Protein AF-A0A813CIK5-F1 (afdb_monomer)

InterPro domains:
  IPR003953 FAD-dependent oxidoreductase 2, FAD-binding domain [PF00890] (4-55)
  IPR036188 FAD/NAD(P)-binding domain superfamily [G3DSA:3.50.50.60] (14-69)
  IPR036188 FAD/NAD(P)-binding domain superfamily [SSF51905] (9-78)
  IPR050315 FAD-dependent oxidoreductase 2 [PTHR43400] (1-73)

Mean predicted aligned error: 8.06 Å

Sequence (102 aa):
VAIITPVIHYCMGGLEIDTDSACVDASGKAIPGLYAAGEVAGGVHGNNRLGGNSLLDCVVFGRVAGKAAAKYMLGDKTKSMDLKELSGGGLAADKEAPASKL

Nearest PDB structures (foldseek):
  1qo8-assembly1_D  TM=1.002E+00  e=1.065E-05  Shewanella frigidimarina
  1ksu-assembly1_A  TM=9.945E-01  e=1.390E-05  Shewanella frigidimarina
  1p2e-assembly1_A  TM=9.943E-01  e=1.697E-05  Shewanella frigidimarina
  1jrz-assembly2_B  TM=9.946E-01  e=2.889E-05  Shewanella frigidimarina
  1kss-assembly1_A  TM=9.894E-01  e=4.307E-05  Shewanella frigidimarina

Organism: NCBI:txid1628268

Solvent-accessible surface area (backbone atoms only — not comparable to full-atom values): 6478 Å² total; per-residue (Å²): 137,87,89,84,78,93,71,96,83,80,62,44,60,53,48,51,53,53,97,56,17,30,29,41,46,101,85,71,45,69,42,90,93,41,64,47,46,26,67,63,31,22,63,90,38,52,96,62,74,61,87,78,44,66,65,51,40,33,55,53,36,37,52,40,18,50,51,45,54,43,38,71,75,49,45,90,72,54,78,87,77,55,70,53,68,74,52,74,60,75,79,66,81,88,68,77,73,79,75,85,86,124

Structure (mmCIF, N/CA/C/O backbone):
data_AF-A0A813CIK5-F1
#
_entry.id   AF-A0A813CIK5-F1
#
loop_
_atom_site.group_PDB
_atom_site.id
_atom_site.type_symbol
_atom_site.label_atom_id
_atom_site.label_alt_id
_atom_site.label_comp_id
_atom_site.label_asym_id
_atom_site.label_entity_id
_atom_site.label_seq_id
_atom_site.pdbx_PDB_ins_code
_atom_site.Cartn_x
_atom_site.Cartn_y
_atom_site.Cartn_z
_atom_site.occupancy
_atom_site.B_iso_or_equiv
_atom_site.auth_seq_id
_atom_site.auth_comp_id
_atom_site.auth_asym_id
_atom_site.auth_atom_id
_atom_site.pdbx_PDB_model_num
ATOM 1 N N . VAL A 1 1 ? 20.642 -19.069 -28.691 1.00 81.50 1 VAL A N 1
ATOM 2 C CA . VAL A 1 1 ? 20.531 -17.592 -28.605 1.00 81.50 1 VAL A CA 1
ATOM 3 C C . VAL A 1 1 ? 19.206 -17.273 -27.938 1.00 81.50 1 VAL A C 1
ATOM 5 O O . VAL A 1 1 ? 18.216 -17.867 -28.341 1.00 81.50 1 VAL A O 1
ATOM 8 N N . ALA A 1 2 ? 19.185 -16.425 -26.908 1.00 88.75 2 ALA A N 1
ATOM 9 C CA . ALA A 1 2 ? 17.940 -15.954 -26.296 1.00 88.75 2 ALA A CA 1
ATOM 10 C C . ALA A 1 2 ? 17.526 -14.618 -26.935 1.00 88.75 2 ALA A C 1
ATOM 12 O O . ALA A 1 2 ? 18.381 -13.764 -27.159 1.00 88.75 2 ALA A O 1
ATOM 13 N N . ILE A 1 3 ? 16.235 -14.453 -27.232 1.00 94.06 3 ILE A N 1
ATOM 14 C CA . ILE A 1 3 ? 15.649 -13.190 -27.705 1.00 94.06 3 ILE A CA 1
ATOM 15 C C . ILE A 1 3 ? 15.004 -12.506 -26.498 1.00 94.06 3 ILE A C 1
ATOM 17 O O . ILE A 1 3 ? 14.228 -13.135 -25.783 1.00 94.06 3 ILE A O 1
ATOM 21 N N . ILE A 1 4 ? 15.337 -11.237 -26.262 1.00 95.69 4 ILE A N 1
ATOM 22 C CA . ILE A 1 4 ? 14.851 -10.441 -25.126 1.00 95.69 4 ILE A CA 1
ATOM 23 C C . ILE A 1 4 ? 14.100 -9.229 -25.680 1.00 95.69 4 ILE A C 1
ATOM 25 O O . ILE A 1 4 ? 14.540 -8.614 -26.650 1.00 95.69 4 ILE A O 1
ATOM 29 N N . THR A 1 5 ? 12.956 -8.885 -25.091 1.00 96.62 5 THR A N 1
ATOM 30 C CA . THR A 1 5 ? 12.131 -7.743 -25.513 1.00 96.62 5 THR A CA 1
ATOM 31 C C . THR A 1 5 ? 11.527 -7.049 -24.289 1.00 96.62 5 THR A C 1
ATOM 33 O O . THR A 1 5 ? 11.119 -7.744 -23.356 1.00 96.62 5 THR A O 1
ATOM 36 N N . PRO A 1 6 ? 11.478 -5.703 -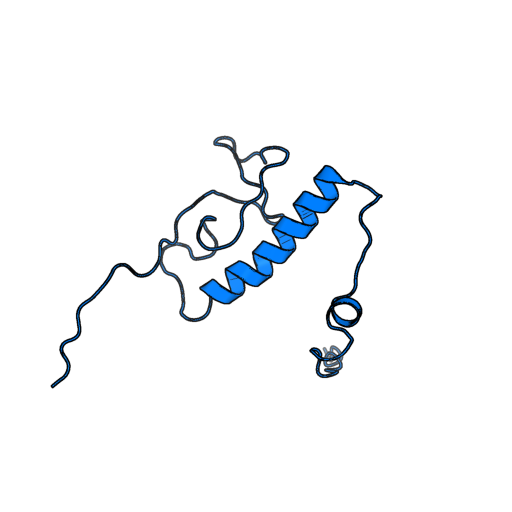24.259 1.00 97.00 6 PRO A N 1
ATOM 37 C CA . PRO A 1 6 ? 10.825 -4.962 -23.185 1.00 97.00 6 PRO A CA 1
ATOM 38 C C . PRO A 1 6 ? 9.334 -5.288 -23.080 1.00 97.00 6 PRO A C 1
ATOM 40 O O . PRO A 1 6 ? 8.648 -5.439 -24.089 1.00 97.00 6 PRO A O 1
ATOM 43 N N . VAL A 1 7 ? 8.823 -5.334 -21.852 1.00 96.81 7 VAL A N 1
ATOM 44 C CA . VAL A 1 7 ? 7.397 -5.513 -21.558 1.00 96.81 7 VAL A CA 1
ATOM 45 C C . VAL A 1 7 ? 6.957 -4.495 -20.514 1.00 96.81 7 VAL A C 1
ATOM 47 O O . VAL A 1 7 ? 7.772 -4.025 -19.716 1.00 96.81 7 VAL A O 1
ATOM 50 N N . ILE A 1 8 ? 5.666 -4.164 -20.507 1.00 96.56 8 ILE A N 1
ATOM 51 C CA . ILE A 1 8 ? 5.068 -3.403 -19.405 1.00 96.56 8 ILE A CA 1
ATOM 52 C C . ILE A 1 8 ? 5.253 -4.226 -18.129 1.00 96.56 8 ILE A C 1
ATOM 54 O O . ILE A 1 8 ? 4.943 -5.417 -18.111 1.00 96.56 8 ILE A O 1
ATOM 58 N N . HIS A 1 9 ? 5.803 -3.600 -17.089 1.00 95.44 9 HIS A N 1
ATOM 59 C CA . HIS A 1 9 ? 6.231 -4.311 -15.886 1.00 95.44 9 HIS A CA 1
ATOM 60 C C . HIS A 1 9 ? 5.554 -3.823 -14.605 1.00 95.44 9 HIS A C 1
ATOM 62 O O . HIS A 1 9 ? 5.265 -4.647 -13.744 1.00 95.44 9 HIS A O 1
ATOM 68 N N . TYR A 1 10 ? 5.352 -2.511 -14.459 1.00 95.25 10 TYR A N 1
ATOM 69 C CA . TYR A 1 10 ? 4.808 -1.917 -13.240 1.00 95.25 10 TYR A CA 1
ATOM 70 C C . TYR A 1 10 ? 4.151 -0.568 -13.535 1.00 95.25 10 TYR A C 1
ATOM 72 O O . TYR A 1 10 ? 4.682 0.211 -14.334 1.00 95.25 10 TYR A O 1
ATOM 80 N N . CYS A 1 11 ? 3.044 -0.279 -12.858 1.00 96.00 11 CYS A N 1
ATOM 81 C CA . CYS A 1 11 ? 2.357 1.007 -12.889 1.00 96.00 11 CYS A CA 1
ATOM 82 C C . CYS A 1 11 ? 2.627 1.761 -11.581 1.00 96.00 11 CYS A C 1
ATOM 84 O O . CYS A 1 11 ? 2.081 1.431 -10.541 1.00 96.00 11 CYS A O 1
ATOM 86 N N . MET A 1 12 ? 3.495 2.776 -11.615 1.00 96.12 12 MET A N 1
ATOM 87 C CA . MET A 1 12 ? 3.881 3.517 -10.400 1.00 96.12 12 MET A CA 1
ATOM 88 C C . MET A 1 12 ? 2.804 4.496 -9.902 1.00 96.12 12 MET A C 1
ATOM 90 O O . MET A 1 12 ? 2.850 4.932 -8.752 1.00 96.12 12 MET A O 1
ATOM 94 N N . GLY A 1 13 ? 1.886 4.899 -10.782 1.00 96.12 13 GLY A N 1
ATOM 95 C CA . GLY A 1 13 ? 0.733 5.720 -10.417 1.00 96.12 13 GLY A CA 1
ATOM 96 C C . GLY A 1 13 ? -0.378 4.883 -9.782 1.00 96.12 13 GLY A C 1
ATOM 97 O O . GLY A 1 13 ? -0.347 3.662 -9.837 1.00 96.12 13 GLY A O 1
ATOM 98 N N . GLY A 1 14 ? -1.385 5.548 -9.225 1.00 96.50 14 GLY A N 1
ATOM 99 C CA . GLY A 1 14 ? -2.496 4.878 -8.559 1.00 96.50 14 GLY A CA 1
ATOM 100 C C . GLY A 1 14 ? -3.335 5.858 -7.752 1.00 96.50 14 GLY A C 1
ATOM 101 O O . GLY A 1 14 ? -3.267 7.069 -7.972 1.00 96.50 14 GLY A O 1
ATOM 102 N N . LEU A 1 15 ? -4.110 5.328 -6.811 1.00 97.69 15 LEU A N 1
ATOM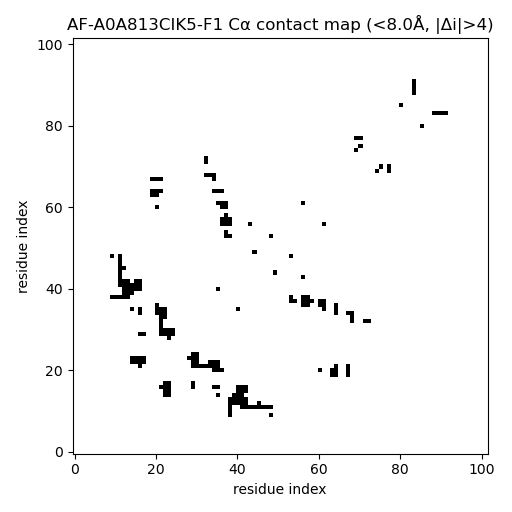 103 C CA . LEU A 1 15 ? -4.847 6.123 -5.833 1.00 97.69 15 LEU A CA 1
ATOM 104 C C . LEU A 1 15 ? -3.863 6.873 -4.933 1.00 97.69 15 LEU A C 1
ATOM 106 O O . LEU A 1 15 ? -2.921 6.275 -4.414 1.00 97.69 15 LEU A O 1
ATOM 110 N N . GLU A 1 16 ? -4.083 8.167 -4.736 1.00 97.12 16 GLU A N 1
ATOM 111 C CA . GLU A 1 16 ? -3.319 8.930 -3.755 1.00 97.12 16 GLU A CA 1
ATOM 112 C C . GLU A 1 16 ? -3.747 8.503 -2.345 1.00 97.12 16 GLU A C 1
ATOM 114 O O . GLU A 1 16 ? -4.942 8.393 -2.048 1.00 97.12 16 GLU A O 1
ATOM 119 N N . ILE A 1 17 ? -2.761 8.216 -1.496 1.00 97.62 17 ILE A N 1
ATOM 120 C CA . ILE A 1 17 ? -2.966 7.761 -0.123 1.00 97.62 17 ILE A CA 1
ATOM 121 C C . ILE A 1 17 ? -2.150 8.599 0.859 1.00 97.62 17 ILE A C 1
ATOM 123 O O . ILE A 1 17 ? -1.064 9.078 0.531 1.00 97.62 17 ILE A O 1
ATOM 127 N N . ASP A 1 18 ? -2.658 8.742 2.080 1.00 96.25 18 ASP A N 1
ATOM 128 C CA . ASP A 1 18 ? -1.905 9.317 3.194 1.00 96.25 18 ASP A CA 1
ATOM 129 C C . ASP A 1 18 ? -1.025 8.269 3.912 1.00 96.25 18 ASP A C 1
ATOM 131 O O . ASP A 1 18 ? -0.930 7.101 3.522 1.00 96.25 18 ASP A O 1
ATOM 135 N N . THR A 1 19 ? -0.363 8.677 4.997 1.00 94.44 19 THR A N 1
ATOM 136 C CA . THR A 1 19 ? 0.518 7.799 5.784 1.00 94.44 19 THR A CA 1
ATOM 137 C C . THR A 1 19 ? -0.213 6.674 6.518 1.00 94.44 19 THR A C 1
ATOM 139 O O . THR A 1 19 ? 0.425 5.694 6.893 1.00 94.44 19 THR A O 1
ATOM 142 N N . ASP A 1 20 ? -1.529 6.792 6.710 1.00 96.06 20 ASP A N 1
ATOM 143 C CA . ASP A 1 20 ? -2.389 5.744 7.270 1.00 96.06 20 ASP A CA 1
ATOM 144 C C . ASP A 1 20 ? -3.024 4.875 6.163 1.00 96.06 20 ASP A C 1
ATOM 146 O O . ASP A 1 20 ? -3.856 4.008 6.441 1.00 96.06 20 ASP A O 1
ATOM 150 N N . SER A 1 21 ? -2.584 5.053 4.910 1.00 97.56 21 SER A N 1
ATOM 151 C CA . SER A 1 21 ? -3.090 4.369 3.713 1.00 97.56 21 SER A CA 1
ATOM 152 C C . SER A 1 21 ? -4.560 4.664 3.393 1.00 97.56 21 SER A C 1
ATOM 154 O O . SER A 1 21 ? -5.213 3.878 2.697 1.00 97.56 21 SER A O 1
ATOM 156 N N . ALA A 1 22 ? -5.107 5.773 3.901 1.00 98.00 22 ALA A N 1
ATOM 157 C CA . ALA A 1 22 ? -6.443 6.222 3.534 1.00 98.00 22 ALA A CA 1
ATOM 158 C C . ALA A 1 22 ? -6.397 6.889 2.157 1.00 98.00 22 ALA A C 1
ATOM 160 O O . ALA A 1 22 ? -5.516 7.705 1.887 1.00 98.00 22 ALA A O 1
ATOM 161 N N . CYS A 1 23 ? -7.345 6.549 1.284 1.00 98.19 23 CYS A N 1
ATOM 162 C CA . CYS A 1 23 ? -7.448 7.186 -0.028 1.00 98.19 23 CYS A CA 1
ATOM 163 C C . CYS A 1 23 ? -7.888 8.638 0.134 1.00 98.19 23 CYS A C 1
ATOM 165 O O . CYS A 1 23 ? -8.844 8.908 0.866 1.00 98.19 23 CYS A O 1
ATOM 167 N N . VAL A 1 24 ? -7.234 9.556 -0.572 1.00 97.69 24 VAL A N 1
ATOM 168 C CA . VAL A 1 24 ? -7.595 10.977 -0.542 1.00 97.69 24 VAL A CA 1
ATOM 169 C C . VAL A 1 24 ? -8.456 11.365 -1.742 1.00 97.69 24 VAL A C 1
ATOM 171 O O . VAL A 1 24 ? -8.339 10.806 -2.833 1.00 97.69 24 VAL A O 1
ATOM 174 N N . ASP A 1 25 ? -9.368 12.307 -1.525 1.00 96.75 25 ASP A N 1
ATOM 175 C CA . ASP A 1 25 ? -10.145 12.936 -2.588 1.00 96.75 25 ASP A CA 1
ATOM 176 C C . ASP A 1 25 ? -9.357 14.062 -3.285 1.00 96.75 25 ASP A C 1
ATOM 178 O O . ASP A 1 25 ? -8.232 14.395 -2.916 1.00 96.75 25 ASP A O 1
ATOM 182 N N . ALA A 1 26 ? -9.970 14.701 -4.285 1.00 95.69 26 ALA A N 1
ATOM 183 C CA . ALA A 1 26 ? -9.349 15.798 -5.033 1.00 95.69 26 ALA A CA 1
ATOM 184 C C . ALA A 1 26 ? -9.026 17.049 -4.185 1.00 95.69 26 ALA A C 1
ATOM 186 O O . ALA A 1 26 ? -8.317 17.935 -4.657 1.00 95.69 26 ALA A O 1
ATOM 187 N N . SER A 1 27 ? -9.552 17.147 -2.959 1.00 96.00 27 SER A N 1
ATOM 188 C CA . SER A 1 27 ? -9.215 18.203 -1.998 1.00 96.00 27 SER A CA 1
ATOM 189 C C . SER A 1 27 ? -8.073 17.812 -1.051 1.00 96.00 27 SER A C 1
ATOM 191 O O . SER A 1 27 ? -7.710 18.600 -0.178 1.00 96.00 27 SER A O 1
ATOM 193 N N . GLY A 1 28 ? -7.501 16.614 -1.218 1.00 94.56 28 GLY A N 1
ATOM 194 C CA . GLY A 1 28 ? -6.450 16.071 -0.360 1.00 94.56 28 GLY A CA 1
ATOM 195 C C . GLY A 1 28 ? -6.974 15.542 0.976 1.00 94.56 28 GLY A C 1
ATOM 196 O O . GLY A 1 28 ? -6.198 15.371 1.916 1.00 94.56 28 GLY A O 1
ATOM 197 N N . LYS A 1 29 ? -8.288 15.310 1.105 1.00 97.12 29 LYS A N 1
ATOM 198 C CA . LYS A 1 29 ? -8.901 14.825 2.344 1.00 97.12 29 LYS A C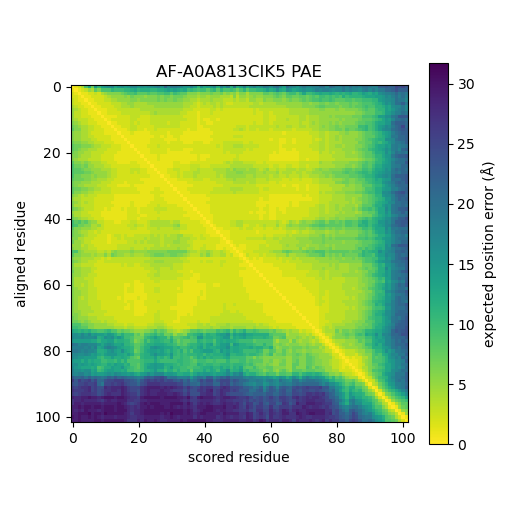A 1
ATOM 199 C C . LYS A 1 29 ? -9.168 13.327 2.264 1.00 97.12 29 LYS A C 1
ATOM 201 O O . LYS A 1 29 ? -9.689 12.836 1.268 1.00 97.12 29 LYS A O 1
ATOM 206 N N . ALA A 1 30 ? -8.873 12.611 3.348 1.00 97.75 30 ALA A N 1
ATOM 207 C CA . ALA A 1 30 ? -9.163 11.186 3.459 1.00 97.75 30 ALA A CA 1
ATOM 208 C C . ALA A 1 30 ? -10.664 10.885 3.285 1.00 97.75 30 ALA A C 1
ATOM 210 O O . ALA A 1 30 ? -11.523 11.477 3.952 1.00 97.75 30 ALA A O 1
ATOM 211 N N . ILE A 1 31 ? 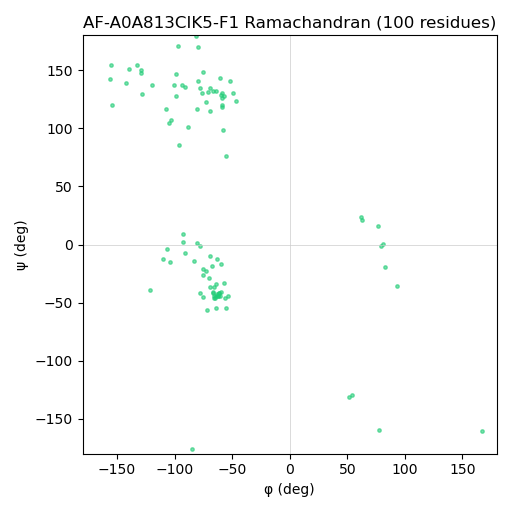-10.962 9.919 2.419 1.00 98.06 31 ILE A N 1
ATOM 212 C CA . ILE A 1 31 ? -12.298 9.382 2.172 1.00 98.06 31 ILE A CA 1
ATOM 213 C C . ILE A 1 31 ? -12.614 8.363 3.282 1.00 98.06 31 ILE A C 1
ATOM 215 O O . ILE A 1 31 ? -11.934 7.338 3.383 1.00 98.06 31 ILE A O 1
ATOM 219 N N . PRO A 1 32 ? -13.636 8.597 4.130 1.00 97.25 32 PRO A N 1
ATOM 220 C CA . PRO A 1 32 ? -13.918 7.720 5.263 1.00 97.25 32 PRO A CA 1
ATOM 221 C C . PRO A 1 32 ? -14.201 6.276 4.837 1.00 97.25 32 PRO A C 1
ATOM 223 O O . PRO A 1 32 ? -15.090 6.020 4.027 1.00 97.25 32 PRO A O 1
ATOM 226 N N . GLY A 1 33 ? -13.459 5.330 5.415 1.00 97.00 33 GLY A N 1
ATOM 227 C CA . GLY A 1 33 ? -13.639 3.899 5.168 1.00 97.00 33 GLY A CA 1
ATOM 228 C C . GLY A 1 33 ? -12.989 3.361 3.894 1.00 97.00 33 GLY A C 1
ATOM 229 O O . GLY A 1 33 ? -13.098 2.160 3.649 1.00 97.00 33 GLY A O 1
ATOM 230 N N . LEU A 1 34 ? -12.301 4.196 3.110 1.00 98.25 34 LEU A N 1
ATOM 231 C CA . LEU A 1 34 ? -11.608 3.771 1.897 1.00 98.25 34 LEU A CA 1
ATOM 232 C C . LEU A 1 34 ? -10.089 3.764 2.105 1.00 98.25 34 LEU A C 1
ATOM 234 O O . LEU A 1 34 ? -9.470 4.805 2.318 1.00 98.25 34 LEU A O 1
ATOM 238 N N . TYR A 1 35 ? -9.494 2.578 1.999 1.00 98.31 35 TYR A N 1
ATOM 239 C CA . TYR A 1 35 ? -8.062 2.342 2.178 1.00 98.31 35 TYR A CA 1
ATOM 240 C C . TYR A 1 35 ? -7.508 1.561 0.985 1.00 98.31 35 TYR A C 1
ATOM 242 O O . TYR A 1 35 ? -8.211 0.721 0.420 1.00 98.31 35 TYR A O 1
ATOM 250 N N . ALA A 1 36 ? -6.253 1.812 0.622 1.00 98.06 36 ALA A N 1
ATOM 251 C CA . ALA A 1 36 ? -5.580 1.143 -0.491 1.00 98.06 36 ALA A CA 1
ATOM 252 C C . ALA A 1 36 ? -4.124 0.818 -0.139 1.00 98.06 36 ALA A C 1
ATOM 254 O O . ALA A 1 36 ? -3.506 1.512 0.661 1.00 98.06 36 ALA A O 1
ATOM 255 N N . ALA A 1 37 ? -3.579 -0.245 -0.729 1.00 97.88 37 ALA A N 1
ATOM 256 C CA . ALA A 1 37 ? -2.195 -0.669 -0.523 1.00 97.88 37 ALA A CA 1
ATOM 257 C C . ALA A 1 37 ? -1.675 -1.479 -1.719 1.00 97.88 37 ALA A C 1
ATOM 259 O O . ALA A 1 37 ? -2.458 -2.141 -2.406 1.00 97.88 37 ALA A O 1
ATOM 260 N N . GLY A 1 38 ? -0.354 -1.479 -1.919 1.00 96.81 38 GLY A N 1
ATOM 261 C CA . GLY A 1 38 ? 0.307 -2.136 -3.049 1.00 96.81 38 GLY A CA 1
ATOM 262 C C . GLY A 1 38 ? 0.181 -1.335 -4.346 1.00 96.81 38 GLY A C 1
ATOM 263 O O . GLY A 1 38 ? -0.129 -0.152 -4.314 1.00 96.81 38 GLY A O 1
ATOM 264 N N . GLU A 1 39 ? 0.352 -1.993 -5.496 1.00 97.50 39 GLU A N 1
ATOM 265 C CA . GLU A 1 39 ? 0.447 -1.336 -6.817 1.00 97.50 39 GLU A CA 1
ATOM 266 C C . GLU A 1 39 ? -0.786 -0.500 -7.222 1.00 97.50 39 GLU A C 1
ATOM 268 O O . GLU A 1 39 ? -0.695 0.349 -8.101 1.00 97.50 39 GLU A O 1
ATOM 273 N N . VAL A 1 40 ? -1.944 -0.689 -6.577 1.00 97.69 40 VAL A N 1
ATOM 274 C CA . VAL A 1 40 ? -3.119 0.177 -6.794 1.00 97.69 40 VAL A CA 1
ATOM 275 C C . VAL A 1 40 ? -2.954 1.572 -6.170 1.00 97.69 40 VAL A C 1
ATOM 277 O O . VAL A 1 40 ? -3.631 2.513 -6.586 1.00 97.69 40 VAL A O 1
ATOM 280 N N . ALA A 1 41 ? -2.080 1.715 -5.172 1.00 96.75 41 ALA A N 1
ATOM 281 C CA . ALA A 1 41 ? -1.748 2.976 -4.526 1.00 96.75 41 ALA A CA 1
ATOM 282 C C . ALA A 1 41 ? -0.548 3.638 -5.222 1.00 96.75 41 ALA A C 1
ATOM 284 O O . ALA A 1 41 ? 0.450 2.996 -5.545 1.00 96.75 41 ALA A O 1
ATOM 285 N N . GLY A 1 42 ? -0.657 4.942 -5.463 1.00 94.12 42 GLY A N 1
ATOM 286 C CA . GLY A 1 42 ? 0.363 5.740 -6.134 1.00 94.12 42 GLY A CA 1
ATOM 287 C C . GLY A 1 42 ? 1.278 6.492 -5.167 1.00 94.12 42 GLY A C 1
ATOM 288 O O . GLY A 1 42 ? 1.037 6.579 -3.966 1.00 94.12 42 GLY A O 1
ATOM 289 N N . GLY A 1 43 ? 2.344 7.083 -5.710 1.00 91.88 43 GLY A N 1
ATOM 290 C CA . GLY A 1 43 ? 3.204 8.040 -4.998 1.00 91.88 43 GLY A CA 1
ATOM 291 C C . GLY A 1 43 ? 4.430 7.427 -4.316 1.00 91.88 43 GLY A C 1
ATOM 292 O O . GLY A 1 43 ? 5.508 8.013 -4.391 1.00 91.88 43 GLY A O 1
ATOM 293 N N . VAL A 1 44 ? 4.329 6.211 -3.764 1.00 92.88 44 VAL A N 1
ATOM 294 C CA . VAL A 1 44 ? 5.426 5.527 -3.033 1.00 92.88 44 VAL A CA 1
ATOM 295 C C . VAL A 1 44 ? 6.699 5.369 -3.877 1.00 92.88 44 VAL A C 1
ATOM 297 O O . VAL A 1 44 ? 7.818 5.395 -3.363 1.00 92.88 44 VAL A O 1
ATOM 300 N N . HIS A 1 45 ? 6.548 5.196 -5.189 1.00 95.38 45 HIS A N 1
ATOM 301 C CA . HIS A 1 45 ? 7.658 4.956 -6.113 1.00 95.38 45 HIS A CA 1
ATOM 302 C C . HIS A 1 45 ? 8.006 6.159 -7.004 1.00 95.38 45 HIS A C 1
ATOM 304 O O . HIS A 1 45 ? 8.966 6.084 -7.774 1.00 95.38 45 HIS A O 1
ATOM 310 N N . GLY A 1 46 ? 7.246 7.257 -6.928 1.00 93.56 46 GLY A N 1
ATOM 311 C CA . GLY A 1 46 ? 7.387 8.392 -7.842 1.00 93.56 46 GLY A CA 1
ATOM 312 C C . GLY A 1 46 ? 7.371 7.961 -9.315 1.00 93.56 46 GLY A C 1
ATOM 313 O O . GLY A 1 46 ? 6.527 7.174 -9.736 1.00 93.56 46 GLY A O 1
ATOM 314 N N . ASN A 1 47 ? 8.336 8.442 -10.101 1.00 95.25 47 ASN A N 1
ATOM 315 C CA . ASN A 1 47 ? 8.393 8.170 -11.542 1.00 95.25 47 ASN A CA 1
ATOM 316 C C . ASN A 1 47 ? 9.038 6.828 -11.910 1.00 95.25 47 ASN A C 1
ATOM 318 O O . ASN A 1 47 ? 8.956 6.423 -13.067 1.00 95.25 47 ASN A O 1
ATOM 322 N N . ASN A 1 48 ? 9.729 6.160 -10.984 1.00 95.00 48 ASN A N 1
ATOM 323 C CA . ASN A 1 48 ? 10.424 4.916 -11.288 1.00 95.00 48 ASN A CA 1
ATOM 324 C C . ASN A 1 48 ? 10.582 4.050 -10.044 1.00 95.00 48 ASN A C 1
ATOM 326 O O . ASN A 1 48 ? 11.264 4.413 -9.085 1.00 95.00 48 ASN A O 1
ATOM 330 N N . ARG A 1 49 ? 10.023 2.846 -10.106 1.00 96.06 49 ARG A N 1
ATOM 331 C CA . ARG A 1 49 ? 10.150 1.872 -9.033 1.00 96.06 49 ARG A CA 1
ATOM 332 C C . ARG A 1 49 ? 11.532 1.212 -9.030 1.00 96.06 49 ARG A C 1
ATOM 334 O O . ARG A 1 49 ? 11.966 0.649 -10.032 1.00 96.06 49 ARG A O 1
ATOM 341 N N . LEU A 1 50 ? 12.179 1.177 -7.864 1.00 93.94 50 LEU A N 1
ATOM 342 C CA . LEU A 1 50 ? 13.397 0.391 -7.642 1.00 93.94 50 LEU A CA 1
ATOM 343 C C . LEU A 1 50 ? 13.081 -1.095 -7.404 1.00 93.94 50 LEU A C 1
ATOM 345 O O . LEU A 1 50 ? 12.107 -1.446 -6.731 1.00 93.94 50 LEU A O 1
ATOM 349 N N . GLY A 1 51 ? 13.917 -1.974 -7.964 1.00 92.81 51 GLY A N 1
ATOM 350 C CA . GLY A 1 51 ? 13.811 -3.429 -7.816 1.00 92.81 51 GLY A CA 1
ATOM 351 C C . GLY A 1 51 ? 13.711 -3.864 -6.349 1.00 92.81 51 GLY A C 1
ATOM 352 O O . GLY A 1 51 ? 14.353 -3.284 -5.484 1.00 92.81 51 GLY A O 1
ATOM 353 N N . GLY A 1 52 ? 12.878 -4.869 -6.062 1.00 91.38 52 GLY A N 1
ATOM 354 C CA . GLY A 1 52 ? 12.616 -5.336 -4.692 1.00 91.38 52 GLY A CA 1
ATOM 355 C C . GLY A 1 52 ? 11.562 -4.542 -3.908 1.00 91.38 52 GLY A C 1
ATOM 356 O O . GLY A 1 52 ? 10.970 -5.099 -2.988 1.00 91.38 52 GLY A O 1
ATOM 357 N N . ASN A 1 53 ? 11.238 -3.304 -4.304 1.00 94.00 53 ASN A N 1
ATOM 358 C CA . ASN A 1 53 ? 10.316 -2.478 -3.516 1.00 94.00 53 ASN A CA 1
ATOM 359 C C . ASN A 1 53 ? 8.833 -2.875 -3.627 1.00 94.00 53 ASN A C 1
ATOM 361 O O . ASN A 1 53 ? 8.117 -2.639 -2.666 1.00 94.00 53 ASN A O 1
ATOM 365 N N . SER A 1 54 ? 8.358 -3.496 -4.720 1.00 92.75 54 SER A N 1
ATOM 366 C CA . SER A 1 54 ? 6.917 -3.813 -4.877 1.00 92.75 54 SER A CA 1
ATOM 367 C C . SER A 1 54 ? 6.390 -4.748 -3.791 1.00 92.75 54 SER A C 1
ATOM 369 O O . SER A 1 54 ? 5.316 -4.543 -3.242 1.00 92.75 54 SER A O 1
ATOM 371 N N . LEU A 1 55 ? 7.144 -5.806 -3.477 1.00 94.88 55 LEU A N 1
ATOM 372 C CA . LEU A 1 55 ? 6.717 -6.768 -2.460 1.00 94.88 55 LEU A CA 1
ATOM 373 C C . LEU A 1 55 ? 6.756 -6.138 -1.067 1.00 94.88 55 LEU A C 1
ATOM 375 O O . LEU A 1 55 ? 5.878 -6.405 -0.250 1.00 94.88 55 LEU A O 1
ATOM 379 N N . LEU A 1 56 ? 7.751 -5.282 -0.812 1.00 93.62 56 LEU A N 1
ATOM 380 C CA . LEU A 1 56 ? 7.845 -4.531 0.433 1.00 93.62 56 LEU A CA 1
ATOM 381 C C . LEU A 1 56 ? 6.669 -3.558 0.586 1.00 93.62 56 LEU A C 1
ATOM 383 O O . LEU A 1 56 ? 6.072 -3.512 1.656 1.00 93.62 56 LEU A O 1
ATOM 387 N N . ASP A 1 57 ? 6.319 -2.840 -0.481 1.00 94.12 57 ASP A N 1
ATOM 388 C CA . ASP A 1 57 ? 5.163 -1.943 -0.546 1.00 94.12 57 ASP A CA 1
ATOM 389 C C . ASP A 1 57 ? 3.870 -2.690 -0.181 1.00 94.12 57 ASP A C 1
ATOM 391 O O . ASP A 1 57 ? 3.225 -2.363 0.818 1.00 94.12 57 ASP A O 1
ATOM 395 N N . CYS A 1 58 ? 3.576 -3.798 -0.871 1.00 94.88 58 CYS A N 1
ATOM 396 C CA . CYS A 1 58 ? 2.407 -4.631 -0.580 1.00 94.88 58 CYS A CA 1
ATOM 397 C C . CYS A 1 58 ? 2.332 -5.084 0.889 1.00 94.88 58 CYS A C 1
ATOM 399 O O . CYS A 1 58 ? 1.264 -5.038 1.497 1.00 94.88 58 CYS A O 1
ATOM 401 N N . VAL A 1 59 ? 3.445 -5.536 1.476 1.00 95.12 59 VAL A N 1
ATOM 402 C CA . VAL A 1 59 ? 3.448 -6.071 2.848 1.00 95.12 59 VAL A CA 1
ATOM 403 C C . VAL A 1 59 ? 3.341 -4.957 3.891 1.00 95.12 59 VAL A C 1
ATOM 405 O O . VAL A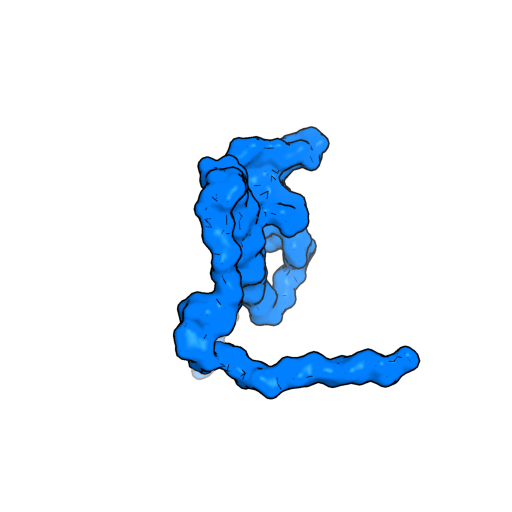 1 59 ? 2.573 -5.081 4.849 1.00 95.12 59 VAL A O 1
ATOM 408 N N . VAL A 1 60 ? 4.100 -3.870 3.728 1.00 94.75 60 VAL A N 1
ATOM 409 C CA . VAL A 1 60 ? 4.145 -2.772 4.701 1.00 94.75 60 VAL A CA 1
ATOM 410 C C . VAL A 1 60 ? 2.851 -1.971 4.654 1.00 94.75 60 VAL A C 1
ATOM 412 O O . VAL A 1 60 ? 2.164 -1.883 5.674 1.00 94.75 60 VAL A O 1
ATOM 415 N N . PHE A 1 61 ? 2.472 -1.449 3.486 1.00 96.94 61 PHE A N 1
ATOM 416 C CA . PHE A 1 61 ? 1.247 -0.661 3.362 1.00 96.94 61 PHE A CA 1
ATOM 417 C C . PHE A 1 61 ? 0.001 -1.531 3.513 1.00 96.94 61 PHE A C 1
ATOM 419 O O . PHE A 1 61 ? -0.984 -1.074 4.081 1.00 96.94 61 PHE A O 1
ATOM 426 N N . GLY A 1 62 ? 0.052 -2.820 3.155 1.00 96.94 62 GLY A N 1
ATOM 427 C CA . GLY A 1 62 ? -1.032 -3.758 3.461 1.00 96.94 62 GLY A CA 1
ATOM 428 C C . GLY A 1 62 ? -1.287 -3.890 4.966 1.00 96.94 62 GLY A C 1
ATOM 429 O O . GLY A 1 62 ? -2.437 -3.879 5.413 1.00 96.94 62 GLY A O 1
ATOM 430 N N . ARG A 1 63 ? -0.223 -3.940 5.780 1.00 94.50 63 ARG A N 1
ATOM 431 C CA . ARG A 1 63 ? -0.340 -3.942 7.247 1.00 94.50 63 ARG A CA 1
ATOM 432 C C . ARG A 1 63 ? -0.879 -2.613 7.782 1.00 94.50 63 ARG A C 1
ATOM 434 O O . ARG A 1 63 ? -1.696 -2.633 8.704 1.00 94.50 63 ARG A O 1
ATOM 441 N N . VAL A 1 64 ? -0.426 -1.484 7.235 1.00 96.06 64 VAL A N 1
ATOM 442 C CA . VAL A 1 64 ? -0.894 -0.144 7.631 1.00 96.06 64 VAL A CA 1
ATOM 443 C C . VAL A 1 64 ? -2.380 0.021 7.304 1.00 96.06 64 VAL A C 1
ATOM 445 O O . VAL A 1 64 ? -3.173 0.242 8.222 1.00 96.06 64 VAL A O 1
ATOM 448 N N . ALA A 1 65 ? -2.773 -0.209 6.049 1.00 97.44 65 ALA A N 1
ATOM 449 C CA . ALA A 1 65 ? -4.155 -0.140 5.584 1.00 97.44 65 ALA A CA 1
ATOM 450 C C . ALA A 1 65 ? -5.076 -1.073 6.379 1.00 97.44 65 ALA A C 1
ATOM 452 O O . ALA A 1 65 ? -6.133 -0.653 6.845 1.00 97.44 65 ALA A O 1
ATOM 453 N N . G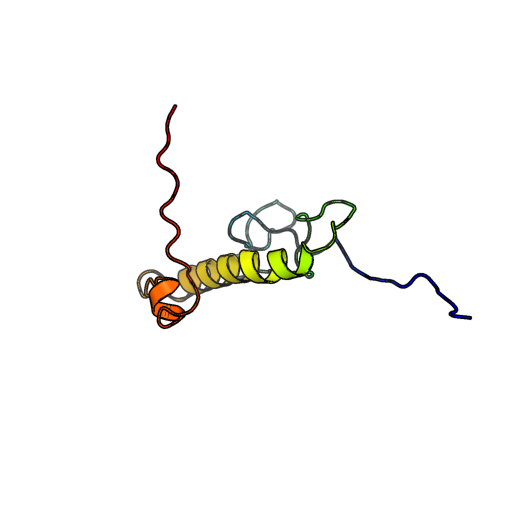LY A 1 66 ? -4.660 -2.323 6.611 1.00 95.38 66 GLY A N 1
ATOM 454 C CA . GLY A 1 66 ? -5.440 -3.281 7.396 1.00 95.38 66 GLY A CA 1
ATOM 455 C C . GLY A 1 66 ? -5.662 -2.825 8.841 1.00 95.38 66 GLY A C 1
ATOM 456 O O . GLY A 1 66 ? -6.774 -2.928 9.360 1.00 95.38 66 GLY A O 1
ATOM 457 N N . LYS A 1 67 ? -4.631 -2.266 9.490 1.00 93.31 67 LYS A N 1
ATOM 458 C CA . LYS A 1 67 ? -4.742 -1.720 10.851 1.00 93.31 67 LYS A CA 1
ATOM 459 C C . LYS A 1 67 ? -5.662 -0.498 10.895 1.00 93.31 67 LYS A C 1
ATOM 461 O O . LYS A 1 67 ? -6.488 -0.403 11.805 1.00 93.31 67 LYS A O 1
ATOM 466 N N . ALA A 1 68 ? -5.532 0.417 9.937 1.00 95.50 68 ALA A N 1
ATOM 467 C CA . ALA A 1 68 ? -6.356 1.618 9.859 1.00 95.50 68 ALA A CA 1
ATOM 468 C C . ALA A 1 68 ? -7.830 1.272 9.585 1.00 95.50 68 ALA A C 1
ATOM 470 O O . ALA A 1 68 ? -8.712 1.729 10.314 1.00 95.50 68 ALA A O 1
ATOM 471 N N . ALA A 1 69 ? -8.092 0.375 8.631 1.00 96.31 69 ALA A N 1
ATOM 472 C CA . ALA A 1 69 ? -9.431 -0.110 8.310 1.00 96.31 69 ALA A CA 1
ATOM 473 C C . ALA A 1 69 ? -10.090 -0.842 9.491 1.00 96.31 69 ALA A C 1
ATOM 475 O O . ALA A 1 69 ? -11.250 -0.579 9.814 1.00 96.31 69 ALA A O 1
ATOM 476 N N . ALA A 1 70 ? -9.352 -1.719 10.185 1.00 94.75 70 ALA A N 1
ATOM 477 C CA . ALA A 1 70 ? -9.856 -2.407 11.373 1.00 94.75 70 ALA A CA 1
ATOM 478 C C . ALA A 1 70 ? -10.203 -1.417 12.491 1.00 94.75 70 ALA A C 1
ATOM 480 O O . ALA A 1 70 ? -11.280 -1.515 13.078 1.00 94.75 70 ALA A O 1
ATOM 481 N N . LYS A 1 71 ? -9.338 -0.425 12.742 1.00 94.00 71 LYS A N 1
ATOM 482 C CA . LYS A 1 71 ? -9.598 0.638 13.720 1.00 94.00 71 LYS A CA 1
ATOM 483 C C . LYS A 1 71 ? -10.831 1.462 13.347 1.00 94.00 71 LYS A C 1
ATOM 485 O O . LYS A 1 71 ? -11.628 1.770 14.226 1.00 94.00 71 LYS A O 1
ATOM 490 N N . TYR A 1 72 ? -11.011 1.795 12.070 1.00 95.19 72 TYR A N 1
ATOM 491 C CA . TYR A 1 72 ? -12.181 2.536 11.595 1.00 95.19 72 TYR A CA 1
ATOM 492 C C . TYR A 1 72 ? -13.489 1.753 11.795 1.00 95.19 72 TYR A C 1
ATOM 494 O O . TYR A 1 72 ? -14.476 2.317 12.258 1.00 95.19 72 TYR A O 1
ATOM 502 N N . MET A 1 73 ? -13.489 0.448 11.507 1.00 95.00 73 MET A N 1
ATOM 503 C CA . MET A 1 73 ? -14.676 -0.408 11.635 1.00 95.00 73 MET A CA 1
ATOM 504 C C . MET A 1 73 ? -14.994 -0.831 13.072 1.00 95.00 73 MET A C 1
ATOM 506 O O . MET A 1 73 ? -16.158 -0.890 13.462 1.00 95.00 73 MET A O 1
ATOM 510 N N . LEU A 1 74 ? -13.974 -1.183 13.854 1.00 94.12 74 LEU A N 1
ATOM 511 C CA . LEU A 1 74 ? -14.140 -1.823 15.163 1.00 94.12 74 LEU A CA 1
ATOM 512 C C . LEU A 1 74 ? -13.903 -0.865 16.336 1.00 94.12 74 LEU A C 1
ATOM 514 O O . LEU A 1 74 ? -14.267 -1.198 17.468 1.00 94.12 74 LEU A O 1
ATOM 518 N N . GLY A 1 75 ? -13.296 0.301 16.091 1.00 89.62 75 GLY A N 1
ATOM 519 C CA . GLY A 1 75 ? -12.900 1.248 17.130 1.00 89.62 75 GLY A CA 1
ATOM 520 C C . GLY A 1 75 ? -12.028 0.580 18.194 1.00 89.62 75 GLY A C 1
ATOM 521 O O . GLY A 1 75 ? -11.081 -0.153 17.887 1.00 89.62 75 GLY A O 1
ATOM 522 N N . ASP A 1 76 ? -12.408 0.771 19.456 1.00 84.94 76 ASP A N 1
ATOM 523 C CA . ASP A 1 76 ? -11.696 0.249 20.631 1.00 84.94 76 ASP A CA 1
ATOM 524 C C . ASP A 1 76 ? -11.773 -1.277 20.781 1.00 84.94 76 ASP A C 1
ATOM 526 O O . ASP A 1 76 ? -11.049 -1.866 21.581 1.00 84.94 76 ASP A O 1
ATOM 530 N N . LYS A 1 77 ? -12.616 -1.960 19.993 1.00 86.81 77 LYS A N 1
ATOM 531 C CA . LYS A 1 77 ? -12.700 -3.431 20.004 1.00 86.81 77 LYS A CA 1
ATOM 532 C C . LYS A 1 77 ? -11.555 -4.097 19.234 1.00 86.81 77 LYS A C 1
ATOM 534 O O . LYS A 1 77 ? -11.497 -5.326 19.159 1.00 86.81 77 LYS A O 1
ATOM 539 N N . THR A 1 78 ? -10.656 -3.310 18.645 1.00 84.38 78 THR A N 1
ATOM 540 C CA . THR A 1 78 ? -9.489 -3.818 17.923 1.00 84.38 78 THR A CA 1
ATOM 541 C C . THR A 1 78 ? -8.500 -4.438 18.909 1.00 84.38 78 THR A C 1
ATOM 543 O O . THR A 1 78 ? -7.912 -3.746 19.737 1.00 84.38 78 THR A O 1
ATOM 546 N N . LYS A 1 79 ? -8.282 -5.753 18.818 1.00 80.94 79 LYS A N 1
ATOM 547 C CA . LYS A 1 79 ? -7.251 -6.430 19.614 1.00 80.94 79 LYS A CA 1
ATOM 548 C C . LYS A 1 79 ? -5.870 -6.070 19.070 1.00 80.94 79 LYS A C 1
ATOM 550 O O . LYS A 1 79 ? -5.586 -6.324 17.901 1.00 80.94 79 LYS A O 1
ATOM 555 N N . SER A 1 80 ? -5.011 -5.507 19.917 1.00 78.94 80 SER A N 1
ATOM 556 C CA . SER A 1 80 ? -3.587 -5.381 19.599 1.00 78.94 80 SER A CA 1
ATOM 557 C C . SER A 1 80 ? -2.969 -6.777 19.547 1.00 78.94 80 SER A C 1
ATOM 559 O O . SER A 1 80 ? -3.210 -7.577 20.446 1.00 78.94 80 SER A O 1
ATOM 561 N N . MET A 1 81 ? -2.198 -7.066 18.500 1.00 75.69 81 MET A N 1
ATOM 562 C CA . MET A 1 81 ? -1.446 -8.315 18.365 1.00 75.69 81 MET A CA 1
ATOM 563 C C . MET A 1 81 ? 0.004 -7.992 18.047 1.00 75.69 81 MET A C 1
ATOM 565 O O . MET A 1 81 ? 0.286 -7.226 17.116 1.00 75.69 81 MET A O 1
ATOM 569 N N . ASP A 1 82 ? 0.914 -8.597 18.801 1.00 82.44 82 ASP A N 1
ATOM 570 C CA . ASP A 1 82 ? 2.334 -8.515 18.501 1.00 82.44 82 ASP A CA 1
ATOM 571 C C . ASP A 1 82 ? 2.696 -9.422 17.310 1.00 82.44 82 ASP A C 1
ATOM 573 O O . ASP A 1 82 ? 2.082 -10.468 17.077 1.00 82.44 82 ASP A O 1
ATOM 577 N N . LEU A 1 83 ? 3.697 -9.028 16.516 1.00 76.38 83 LEU A N 1
ATOM 578 C CA . LEU A 1 83 ? 4.127 -9.828 15.364 1.00 76.38 83 LEU A CA 1
ATOM 579 C C . LEU A 1 83 ? 4.691 -11.192 15.802 1.00 76.38 83 LEU A C 1
ATOM 581 O O . LEU A 1 83 ? 4.513 -12.191 15.103 1.00 76.38 83 LEU A O 1
ATOM 585 N N . LYS A 1 84 ? 5.356 -11.250 16.960 1.00 80.38 84 LYS A N 1
ATOM 586 C CA . LYS A 1 84 ? 5.899 -12.476 17.551 1.00 80.38 84 LYS A CA 1
ATOM 587 C C . LYS A 1 84 ? 4.784 -13.428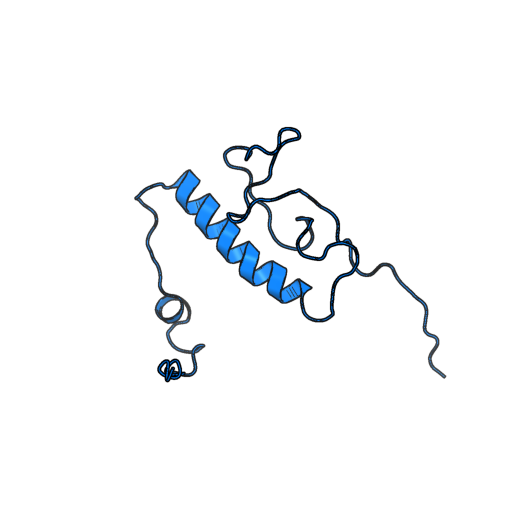 17.968 1.00 80.38 84 LYS A C 1
ATOM 589 O O . LYS A 1 84 ? 4.882 -14.622 17.705 1.00 80.38 84 LYS A O 1
ATOM 594 N N . GLU A 1 85 ? 3.710 -12.895 18.546 1.00 83.00 85 GLU A N 1
ATOM 595 C CA . GLU A 1 85 ? 2.519 -13.672 18.899 1.00 83.00 85 GLU A CA 1
ATOM 596 C C . GLU A 1 85 ? 1.825 -14.220 17.647 1.00 83.00 85 GLU A C 1
ATOM 598 O O . GLU A 1 85 ? 1.528 -15.410 17.575 1.00 83.00 85 GLU A O 1
ATOM 603 N N . LE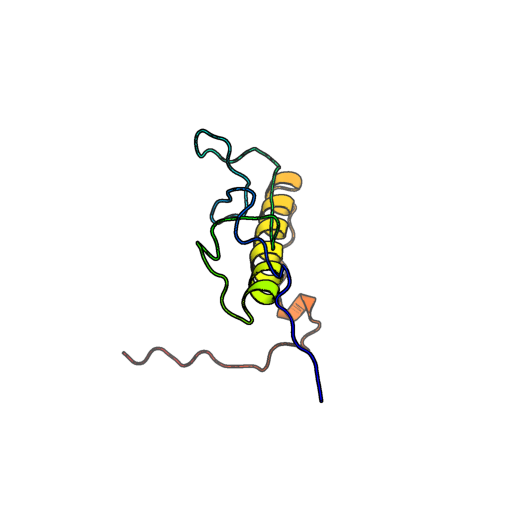U A 1 86 ? 1.637 -13.382 16.621 1.00 78.12 86 LEU A N 1
ATOM 604 C CA . LEU A 1 86 ? 0.980 -13.783 15.373 1.00 78.12 86 LEU A CA 1
ATOM 605 C C . LEU A 1 86 ? 1.788 -14.825 14.585 1.00 78.12 86 LEU A C 1
ATOM 607 O O . LEU A 1 86 ? 1.219 -15.719 13.964 1.00 78.12 86 LEU A O 1
ATOM 611 N N . SER A 1 87 ? 3.116 -14.710 14.602 1.00 79.75 87 SER A N 1
ATOM 612 C CA . SER A 1 87 ? 4.023 -15.621 13.891 1.00 79.75 87 SER A CA 1
ATOM 613 C C . SER A 1 87 ? 4.288 -16.939 14.625 1.00 79.75 87 SER A C 1
ATOM 615 O O . SER A 1 87 ? 5.085 -17.747 14.145 1.00 79.75 87 SER A O 1
ATOM 617 N N . GLY A 1 88 ? 3.678 -17.157 15.798 1.00 77.75 88 GLY A N 1
ATOM 618 C CA . GLY A 1 88 ? 3.960 -18.325 16.635 1.00 77.75 88 GLY A CA 1
ATOM 619 C C . GLY A 1 88 ? 5.415 -18.385 17.119 1.00 77.75 88 GLY A C 1
ATOM 620 O O . GLY A 1 88 ? 5.925 -19.466 17.396 1.00 77.75 88 GLY A O 1
ATOM 621 N N . GLY A 1 89 ? 6.104 -17.239 17.177 1.00 71.50 89 GLY A N 1
ATOM 622 C CA . GLY A 1 89 ? 7.495 -17.118 17.621 1.00 71.50 89 GLY A CA 1
ATOM 623 C C . GLY A 1 89 ? 8.575 -17.497 16.597 1.00 71.50 89 GLY A C 1
ATOM 624 O O . GLY A 1 89 ? 9.749 -17.360 16.919 1.00 71.50 89 GLY A O 1
ATOM 625 N N . GLY A 1 90 ? 8.225 -17.941 15.382 1.00 59.09 90 GLY A N 1
ATOM 626 C CA . GLY A 1 90 ? 9.183 -18.551 14.443 1.00 59.09 90 GLY A CA 1
ATOM 627 C C . GLY A 1 90 ? 9.887 -17.619 13.446 1.00 59.09 90 GLY A C 1
ATOM 628 O O . GLY A 1 90 ? 10.761 -18.079 12.717 1.00 59.09 90 GLY A O 1
ATOM 629 N N . LEU A 1 91 ? 9.510 -16.336 13.361 1.00 60.94 91 LEU A N 1
ATOM 630 C CA . LEU A 1 91 ? 9.963 -15.444 12.273 1.00 60.94 91 LEU A CA 1
ATOM 631 C C . LEU A 1 91 ? 10.947 -14.343 12.695 1.00 60.94 91 LEU A C 1
ATOM 633 O O . LEU A 1 91 ? 11.555 -13.711 11.832 1.00 60.94 91 LEU A O 1
ATOM 637 N N . ALA A 1 92 ? 11.119 -14.098 13.995 1.00 54.81 92 ALA A N 1
ATOM 638 C CA . ALA A 1 92 ? 12.052 -13.095 14.493 1.00 54.81 92 ALA A CA 1
ATOM 639 C C . ALA A 1 92 ? 13.309 -13.789 15.022 1.00 54.81 92 ALA A C 1
ATOM 641 O O . ALA A 1 92 ? 13.276 -14.368 16.101 1.00 54.81 92 ALA A O 1
ATOM 642 N N . ALA A 1 93 ? 14.419 -13.689 14.286 1.00 52.59 93 ALA A N 1
ATOM 643 C CA . ALA A 1 93 ? 15.718 -13.750 14.940 1.00 52.59 93 ALA A CA 1
ATOM 644 C C . ALA A 1 93 ? 15.748 -12.599 15.952 1.00 52.59 93 ALA A C 1
ATOM 646 O O . ALA A 1 93 ? 15.562 -11.438 15.583 1.00 52.59 93 ALA A O 1
ATOM 647 N N . ASP A 1 94 ? 15.916 -12.947 17.215 1.00 52.66 94 ASP A N 1
ATOM 648 C CA . ASP A 1 94 ? 16.150 -12.102 18.376 1.00 52.66 94 ASP A CA 1
ATOM 649 C C . ASP A 1 94 ? 17.380 -11.214 18.142 1.00 52.66 94 ASP A C 1
ATOM 651 O O . ASP A 1 94 ? 18.480 -11.453 18.621 1.00 52.66 94 ASP A O 1
ATOM 655 N N . LYS A 1 95 ? 17.203 -10.165 17.338 1.00 52.62 95 LYS A N 1
ATOM 656 C CA . LYS A 1 95 ? 18.172 -9.085 17.226 1.00 52.62 95 LYS A CA 1
ATOM 657 C C . LYS A 1 95 ? 17.830 -8.065 18.295 1.00 52.62 95 LYS A C 1
ATOM 659 O O . LYS A 1 95 ? 16.909 -7.267 18.124 1.00 52.62 95 LYS A O 1
ATOM 664 N N . GLU A 1 96 ? 18.583 -8.096 19.389 1.00 48.25 96 GLU A N 1
ATOM 665 C CA . GLU A 1 96 ? 18.765 -6.919 20.233 1.00 48.25 96 GLU A CA 1
ATOM 666 C C . GLU A 1 96 ? 19.073 -5.723 19.325 1.00 48.25 96 GLU A C 1
ATOM 668 O O . GLU A 1 96 ? 19.995 -5.760 18.503 1.00 48.25 96 GLU A O 1
ATOM 673 N N . ALA A 1 97 ? 18.259 -4.672 19.428 1.00 47.50 97 ALA A N 1
ATOM 674 C CA . ALA A 1 97 ? 18.580 -3.402 18.801 1.00 47.50 97 ALA A CA 1
ATOM 675 C C . ALA A 1 97 ? 19.947 -2.954 19.349 1.00 47.50 97 ALA A C 1
ATOM 677 O O . ALA A 1 97 ? 20.113 -2.935 20.573 1.00 47.50 97 ALA A O 1
ATOM 678 N N . PRO A 1 98 ? 20.941 -2.618 18.505 1.00 44.66 98 PRO A N 1
ATOM 679 C CA . PRO A 1 98 ? 22.205 -2.112 19.012 1.00 44.66 98 PRO A CA 1
ATOM 680 C C . PRO A 1 98 ? 21.916 -0.845 19.817 1.00 44.66 98 PRO A C 1
ATOM 682 O O . PRO A 1 98 ? 21.359 0.120 19.290 1.00 44.66 98 PRO A O 1
ATOM 685 N N . ALA A 1 99 ? 22.249 -0.882 21.109 1.00 51.44 99 ALA A N 1
ATOM 686 C CA . ALA A 1 99 ? 22.112 0.252 22.009 1.00 51.44 99 ALA A CA 1
ATOM 687 C C . ALA A 1 99 ? 22.734 1.497 21.364 1.00 51.44 99 ALA A C 1
ATOM 689 O O . ALA A 1 99 ? 23.868 1.450 20.880 1.00 51.44 99 ALA A O 1
ATOM 690 N N . SER A 1 100 ? 21.989 2.603 21.358 1.00 49.16 100 SER A N 1
ATOM 691 C CA . SER A 1 100 ? 22.472 3.903 20.909 1.00 49.16 100 SER A CA 1
ATOM 692 C C . SER A 1 100 ? 23.696 4.304 21.735 1.00 49.16 100 SER A C 1
ATOM 694 O O . SER A 1 100 ? 23.570 4.782 22.861 1.00 49.16 100 SER A O 1
ATOM 696 N N . LYS A 1 101 ? 24.893 4.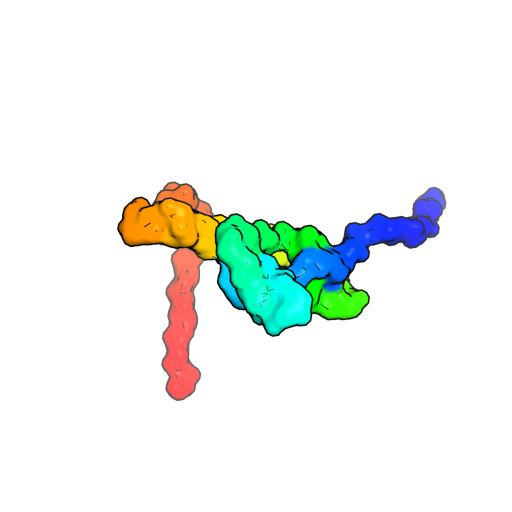087 21.189 1.00 48.12 101 LYS A N 1
ATOM 697 C CA . LYS A 1 101 ? 26.104 4.784 21.615 1.00 48.12 101 LYS A CA 1
ATOM 698 C C . LYS A 1 101 ? 26.315 5.961 20.676 1.00 48.12 101 LYS A C 1
ATOM 700 O O . LYS A 1 101 ? 27.028 5.837 19.683 1.00 48.12 101 LYS A O 1
ATOM 705 N N . LEU A 1 102 ? 25.664 7.067 21.013 1.00 42.38 102 LEU A N 1
ATOM 706 C CA . LEU A 1 102 ? 26.142 8.425 20.778 1.00 42.38 102 LEU A CA 1
ATOM 707 C C . LEU A 1 102 ? 25.902 9.207 22.066 1.00 42.38 102 LEU A C 1
ATOM 709 O O . LEU A 1 102 ? 24.784 9.070 22.612 1.00 42.38 102 LEU A O 1
#

Secondary structure (DSSP, 8-state):
--------------B-B-TT-EEE-TTSPEEEEEE--GGGB-STTTTSPPTTHHHHHHHHHHHHHHHHHHHHHHGGG-----HHHHTTT-S----PPPP---

Foldseek 3Di:
DDDDDDDDDADQAAFEADPLQFGADPVRDGDQLHGDWARNYHDPCPPHRDPPVRVVRRVVSVVSRVVSNCCSVPPPNDDDDDPCRVVVNDPDDPDDDPPDDD

Radius of gyration: 18.22 Å; Cα contacts (8 Å, |Δi|>4): 113; chains: 1; bounding box: 41×37×51 Å

pLDDT: mean 87.66, std 15.25, range [42.38, 98.31]